Protein AF-A0A0L7KF81-F1 (afdb_monomer_lite)

Structure (mmCIF, N/CA/C/O backbone):
data_AF-A0A0L7KF81-F1
#
_entry.id   AF-A0A0L7KF81-F1
#
loop_
_atom_site.group_PDB
_atom_site.id
_atom_site.type_symbol
_atom_site.label_atom_id
_atom_site.label_alt_id
_atom_site.label_comp_i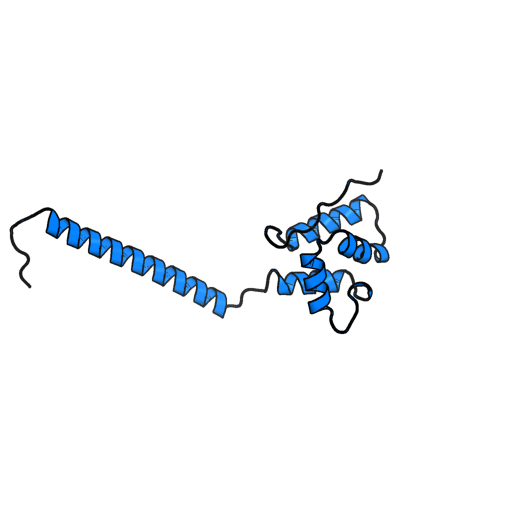d
_atom_site.label_asym_id
_atom_site.label_entity_id
_atom_site.label_seq_id
_atom_site.pdbx_PDB_ins_code
_atom_site.Cartn_x
_atom_site.Cartn_y
_atom_site.Cartn_z
_atom_site.occupancy
_atom_site.B_iso_or_equiv
_atom_site.auth_seq_id
_atom_site.auth_comp_id
_atom_site.auth_asym_id
_atom_site.auth_atom_id
_atom_site.pdbx_PDB_model_num
ATOM 1 N N . MET A 1 1 ? -4.323 20.097 15.810 1.00 47.53 1 MET A N 1
ATOM 2 C CA . MET A 1 1 ? -4.537 20.392 14.378 1.00 47.53 1 MET A CA 1
ATOM 3 C C . MET A 1 1 ? -4.408 19.077 13.635 1.00 47.53 1 MET A C 1
ATOM 5 O O . MET A 1 1 ? -3.380 18.439 13.811 1.00 47.53 1 MET A O 1
ATOM 9 N N . SER A 1 2 ? -5.435 18.628 12.911 1.00 61.12 2 SER A N 1
ATOM 10 C CA . SER A 1 2 ? -5.321 17.435 12.063 1.00 61.12 2 SER A CA 1
ATOM 11 C C . SER A 1 2 ? -4.608 17.804 10.763 1.00 61.12 2 SER A C 1
ATOM 13 O O . SER A 1 2 ? -4.910 18.819 10.132 1.00 61.12 2 SER A O 1
ATOM 15 N N . VAL A 1 3 ? -3.609 17.014 10.394 1.00 69.19 3 VAL A N 1
ATOM 16 C CA . VAL A 1 3 ? -2.753 17.244 9.233 1.00 69.19 3 VAL A CA 1
ATOM 17 C C . VAL A 1 3 ? -3.397 16.603 8.011 1.00 69.19 3 VAL A C 1
ATOM 19 O O . VAL A 1 3 ? -3.369 15.385 7.899 1.00 69.19 3 VAL A O 1
ATOM 22 N N . GLY A 1 4 ? -3.926 17.434 7.105 1.00 78.31 4 GLY A N 1
ATOM 23 C CA . GLY A 1 4 ? -4.172 17.154 5.679 1.00 78.31 4 GLY A CA 1
ATOM 24 C C . GLY A 1 4 ? -5.008 15.921 5.295 1.00 78.31 4 GLY A C 1
ATOM 25 O O . GLY A 1 4 ? -5.471 15.142 6.123 1.00 78.31 4 GLY A O 1
ATOM 26 N N . LYS A 1 5 ? -5.204 15.741 3.984 1.00 80.00 5 LYS A N 1
ATOM 27 C CA . LYS A 1 5 ? -5.700 14.490 3.388 1.00 80.00 5 LYS A CA 1
ATOM 28 C C . LYS A 1 5 ? -4.536 13.786 2.696 1.00 80.00 5 LYS A C 1
ATOM 30 O O . LYS A 1 5 ? -3.740 14.448 2.030 1.00 80.00 5 LYS A O 1
ATOM 35 N N . ILE A 1 6 ? -4.439 12.468 2.850 1.00 86.75 6 ILE A N 1
ATOM 36 C CA . ILE A 1 6 ? -3.510 11.657 2.061 1.00 86.75 6 ILE A CA 1
ATOM 37 C C . ILE A 1 6 ? -4.103 11.440 0.662 1.00 86.75 6 ILE A C 1
ATOM 39 O O . ILE A 1 6 ? -5.317 11.302 0.520 1.00 86.75 6 ILE A O 1
ATOM 43 N N . LYS A 1 7 ? -3.261 11.470 -0.376 1.00 87.31 7 LYS A N 1
ATOM 44 C CA . LYS A 1 7 ? -3.685 11.140 -1.745 1.00 87.31 7 LYS A CA 1
ATOM 45 C C . LYS A 1 7 ? -3.944 9.636 -1.832 1.00 87.31 7 LYS A C 1
ATOM 47 O O . LYS A 1 7 ? -3.201 8.873 -1.223 1.00 87.31 7 LYS A O 1
ATOM 52 N N . GLU A 1 8 ? -4.940 9.233 -2.609 1.00 89.75 8 GLU A N 1
ATOM 53 C CA . GLU A 1 8 ? -5.198 7.823 -2.896 1.00 89.75 8 GLU A CA 1
ATOM 54 C C . GLU A 1 8 ? -4.008 7.152 -3.597 1.00 89.75 8 GLU A C 1
ATOM 56 O O . GLU A 1 8 ? -3.248 7.799 -4.332 1.00 89.75 8 GLU A O 1
ATOM 61 N N . PHE A 1 9 ? -3.817 5.857 -3.329 1.00 88.81 9 PHE A N 1
ATOM 62 C CA . PHE A 1 9 ? -2.806 5.061 -4.022 1.00 88.81 9 PHE A CA 1
ATOM 63 C C . PHE A 1 9 ? -3.279 4.690 -5.428 1.00 88.81 9 PHE A C 1
ATOM 65 O O . PHE A 1 9 ? -4.363 4.139 -5.595 1.00 88.81 9 PHE A O 1
ATOM 72 N N . ASP A 1 10 ? -2.422 4.948 -6.413 1.00 86.19 10 ASP A N 1
ATOM 73 C CA . ASP A 1 10 ? -2.629 4.581 -7.810 1.00 86.19 10 ASP A CA 1
ATOM 74 C C . ASP A 1 10 ? -1.685 3.428 -8.174 1.00 86.19 10 ASP A C 1
ATOM 76 O O . ASP A 1 10 ? -0.470 3.558 -8.026 1.00 86.19 10 ASP A O 1
ATOM 80 N N . MET A 1 11 ? -2.232 2.307 -8.652 1.00 83.94 11 MET A N 1
ATOM 81 C CA . MET A 1 11 ? -1.440 1.131 -9.034 1.00 83.94 11 MET A CA 1
ATOM 82 C C . MET A 1 11 ? -0.614 1.333 -10.311 1.00 83.94 11 MET A C 1
ATOM 84 O O . MET A 1 11 ? 0.344 0.596 -10.531 1.00 83.94 11 MET A O 1
ATOM 88 N N . SER A 1 12 ? -0.975 2.293 -11.167 1.00 81.31 12 SER A N 1
ATOM 89 C CA . SER A 1 12 ? -0.320 2.495 -12.466 1.00 81.31 12 SER A CA 1
ATOM 90 C C . SER A 1 12 ? 1.003 3.263 -12.360 1.00 81.31 12 SER A C 1
ATOM 92 O O . SER A 1 12 ? 1.964 2.956 -13.065 1.00 81.31 12 SER A O 1
ATOM 94 N N . GLU A 1 13 ? 1.073 4.224 -11.440 1.00 74.00 13 GLU A N 1
ATOM 95 C CA . GLU A 1 13 ? 2.223 5.119 -11.255 1.00 74.00 13 GLU A CA 1
ATOM 96 C C . GLU A 1 13 ? 2.874 4.976 -9.868 1.00 74.00 13 GLU A C 1
ATOM 98 O O . GLU A 1 13 ? 3.990 5.451 -9.630 1.00 74.00 13 GLU A O 1
ATOM 103 N N . GLY A 1 14 ? 2.170 4.365 -8.915 1.00 74.75 14 GLY A N 1
ATOM 104 C CA . GLY A 1 14 ? 2.502 4.426 -7.501 1.00 74.75 14 GLY A CA 1
ATOM 105 C C . GLY A 1 14 ? 3.592 3.452 -7.067 1.00 74.75 14 GLY A C 1
ATOM 106 O O . GLY A 1 14 ? 3.484 2.239 -7.211 1.00 74.75 14 GLY A O 1
ATOM 107 N N . ASN A 1 15 ? 4.615 3.984 -6.397 1.00 87.50 15 ASN A N 1
ATOM 108 C CA . ASN A 1 15 ? 5.546 3.185 -5.607 1.00 87.50 15 ASN A CA 1
ATOM 109 C C . ASN A 1 15 ? 4.931 2.879 -4.230 1.00 87.50 15 ASN A C 1
ATOM 111 O O . ASN A 1 15 ? 4.753 3.788 -3.413 1.00 87.50 15 ASN A O 1
ATOM 115 N N . TRP A 1 16 ? 4.637 1.602 -3.968 1.00 90.25 16 TRP A N 1
ATOM 116 C CA . TRP A 1 16 ? 4.010 1.159 -2.717 1.00 90.25 16 TRP A CA 1
ATOM 117 C C . TRP A 1 16 ? 4.839 1.486 -1.469 1.00 90.25 16 TRP A C 1
ATOM 119 O O . TRP A 1 16 ? 4.280 1.940 -0.474 1.00 90.25 16 TRP A O 1
ATOM 129 N N . ARG A 1 17 ? 6.173 1.351 -1.523 1.00 89.94 17 ARG A N 1
ATOM 130 C CA . ARG A 1 17 ? 7.049 1.696 -0.385 1.00 89.94 17 ARG A CA 1
ATOM 131 C C . ARG A 1 17 ? 6.936 3.174 -0.030 1.00 89.94 17 ARG A C 1
ATOM 133 O O . ARG A 1 17 ? 6.658 3.518 1.111 1.00 89.94 17 ARG A O 1
ATOM 140 N N . ALA A 1 18 ? 7.050 4.041 -1.035 1.00 90.19 18 ALA A N 1
ATOM 141 C CA . ALA A 1 18 ? 6.935 5.485 -0.835 1.00 90.19 18 ALA A CA 1
ATOM 142 C C . ALA A 1 18 ? 5.529 5.904 -0.367 1.00 90.19 18 ALA A C 1
ATOM 144 O O . ALA A 1 18 ? 5.359 6.922 0.306 1.00 90.19 18 ALA A O 1
ATOM 145 N N . TYR A 1 19 ? 4.493 5.153 -0.745 1.00 91.88 19 TYR A N 1
ATOM 146 C CA . TYR A 1 19 ? 3.145 5.356 -0.227 1.00 91.88 19 TYR A CA 1
ATOM 147 C C . TYR A 1 19 ? 3.036 4.961 1.252 1.00 91.88 19 TYR A C 1
ATOM 149 O O . TYR A 1 19 ? 2.542 5.765 2.044 1.00 91.88 19 TYR A O 1
ATOM 157 N N . GLY A 1 20 ? 3.579 3.800 1.627 1.00 91.69 20 GLY A N 1
ATOM 158 C CA . GLY A 1 20 ? 3.679 3.344 3.015 1.00 91.69 20 GLY A CA 1
ATOM 159 C C . GLY A 1 20 ? 4.382 4.350 3.922 1.00 91.69 20 GLY A C 1
ATOM 160 O O . GLY A 1 20 ? 3.811 4.762 4.929 1.00 91.69 20 GLY A O 1
ATOM 161 N N . ASP A 1 21 ? 5.554 4.843 3.514 1.00 91.75 21 ASP A N 1
ATOM 162 C CA . ASP A 1 21 ? 6.324 5.831 4.284 1.00 91.75 21 ASP A CA 1
ATOM 163 C C . ASP A 1 21 ? 5.520 7.118 4.537 1.00 91.75 21 ASP A C 1
ATOM 165 O O . ASP A 1 21 ? 5.496 7.662 5.645 1.00 91.75 21 ASP A O 1
ATOM 169 N N . ARG A 1 22 ? 4.806 7.609 3.513 1.00 91.81 22 ARG A N 1
ATOM 170 C CA . ARG A 1 22 ? 3.928 8.783 3.651 1.00 91.81 22 ARG A CA 1
ATOM 171 C C . ARG A 1 22 ? 2.770 8.515 4.604 1.00 91.81 22 ARG A C 1
ATOM 173 O O . ARG A 1 22 ? 2.406 9.406 5.374 1.00 91.81 22 ARG A O 1
ATOM 180 N N . MET A 1 23 ? 2.201 7.315 4.565 1.00 91.44 23 MET A N 1
ATOM 181 C CA . MET A 1 23 ? 1.106 6.935 5.448 1.00 91.44 23 MET A CA 1
ATOM 182 C C . MET A 1 23 ? 1.568 6.804 6.905 1.00 91.44 23 MET A C 1
ATOM 184 O O . MET A 1 23 ? 0.886 7.283 7.810 1.00 91.44 23 MET A O 1
ATOM 188 N N . GLU A 1 24 ? 2.767 6.281 7.152 1.00 92.44 24 GLU A N 1
ATOM 189 C CA . GLU A 1 24 ? 3.345 6.265 8.498 1.00 92.44 24 GLU A CA 1
ATOM 190 C C . GLU A 1 24 ? 3.542 7.670 9.066 1.00 92.44 24 GLU A C 1
ATOM 192 O O . GLU A 1 24 ? 3.214 7.927 10.228 1.00 92.44 24 GLU A O 1
ATOM 197 N N . MET A 1 25 ? 4.055 8.598 8.254 1.00 91.69 25 MET A N 1
ATOM 198 C CA . MET A 1 25 ? 4.196 9.995 8.672 1.00 91.69 25 MET A CA 1
ATOM 199 C C . MET A 1 25 ? 2.836 10.634 8.948 1.00 91.69 25 MET A C 1
ATOM 201 O O . MET A 1 25 ? 2.700 11.389 9.911 1.00 91.69 25 MET A O 1
ATOM 205 N N . TYR A 1 26 ? 1.815 10.285 8.163 1.00 91.75 26 TYR A N 1
ATOM 206 C CA . TYR A 1 26 ? 0.442 10.721 8.397 1.00 91.75 26 TYR A CA 1
ATOM 207 C C . TYR A 1 26 ? -0.104 10.215 9.739 1.00 91.75 26 TYR A C 1
ATOM 209 O O . TYR A 1 26 ? -0.683 10.995 10.500 1.00 91.75 26 TYR A O 1
ATOM 217 N N . PHE A 1 27 ? 0.115 8.940 10.071 1.00 92.00 27 PHE A N 1
ATOM 218 C CA . PHE A 1 27 ? -0.303 8.372 11.355 1.00 92.00 27 PHE A CA 1
ATOM 219 C C . PHE A 1 27 ? 0.420 9.015 12.537 1.00 92.00 27 PHE A C 1
ATOM 221 O O . PHE A 1 27 ? -0.224 9.343 13.536 1.00 92.00 27 PHE A O 1
ATOM 228 N N . LYS A 1 28 ? 1.730 9.254 12.406 1.00 91.19 28 LYS A N 1
ATOM 229 C CA . LYS A 1 28 ? 2.541 9.939 13.424 1.00 91.19 28 LYS A CA 1
ATOM 230 C C . LYS A 1 28 ? 2.066 11.375 13.643 1.00 91.19 28 LYS A C 1
ATOM 232 O O . LYS A 1 28 ? 1.863 11.782 14.783 1.00 91.19 28 LYS A O 1
ATOM 237 N N . ALA A 1 29 ? 1.834 12.123 12.566 1.00 91.19 29 ALA A N 1
ATOM 238 C CA . ALA A 1 29 ? 1.400 13.516 12.631 1.00 91.19 29 ALA A CA 1
ATOM 239 C C . ALA A 1 29 ? 0.002 13.686 13.249 1.00 91.19 29 ALA A C 1
ATOM 241 O O . ALA A 1 29 ? -0.262 14.683 13.917 1.00 91.19 29 ALA A O 1
ATOM 242 N N . ASN A 1 30 ? -0.884 12.709 13.042 1.00 90.62 30 ASN A N 1
ATOM 243 C CA . ASN A 1 30 ? -2.261 12.737 13.534 1.00 90.62 30 ASN A CA 1
ATOM 244 C C . ASN A 1 30 ? -2.480 11.945 14.836 1.00 90.62 30 ASN A C 1
ATOM 246 O O . ASN A 1 30 ? -3.620 11.846 15.284 1.00 90.62 30 ASN A O 1
ATOM 250 N N . ALA A 1 31 ? -1.420 11.393 15.444 1.00 91.19 31 ALA A N 1
ATOM 251 C CA . ALA A 1 31 ? -1.491 10.552 16.646 1.00 91.19 31 ALA A CA 1
ATOM 252 C C . ALA A 1 31 ? -2.554 9.435 16.538 1.00 91.19 31 ALA A C 1
ATOM 254 O O . ALA A 1 31 ? -3.345 9.194 17.454 1.00 91.19 31 ALA A O 1
ATOM 255 N N . VAL A 1 32 ? -2.596 8.777 15.378 1.00 90.06 32 VAL A N 1
ATOM 256 C CA . VAL A 1 32 ? -3.580 7.735 15.068 1.00 90.06 32 VAL A CA 1
ATOM 257 C C . VAL A 1 32 ? -3.280 6.477 15.883 1.00 90.06 32 VAL A C 1
ATOM 259 O O . VAL A 1 32 ? -2.146 6.001 15.910 1.00 90.06 32 VAL A O 1
ATOM 262 N N . LYS A 1 33 ? -4.310 5.926 16.534 1.00 92.06 33 LYS A N 1
ATOM 263 C CA . LYS A 1 33 ? -4.223 4.651 17.260 1.00 92.06 33 LYS A CA 1
ATOM 264 C C . LYS A 1 33 ? -3.978 3.489 16.295 1.00 92.06 33 LYS A C 1
ATOM 266 O O . LYS A 1 33 ? -4.503 3.501 15.187 1.00 92.06 33 LYS A O 1
ATOM 271 N N . GLU A 1 34 ? -3.271 2.458 16.751 1.00 89.12 34 GLU A N 1
ATOM 272 C CA . GLU A 1 34 ? -2.920 1.284 15.935 1.00 89.12 34 GLU A CA 1
ATOM 273 C C . GLU A 1 34 ? -4.140 0.634 15.262 1.00 89.12 34 GLU A C 1
ATOM 275 O O . GLU A 1 34 ? -4.142 0.389 14.060 1.00 89.12 34 GLU A O 1
ATOM 280 N N . GLU A 1 35 ? -5.227 0.480 16.019 1.00 90.44 35 GLU A N 1
ATOM 281 C CA . GLU A 1 35 ? -6.500 -0.105 15.571 1.00 90.44 35 GLU A CA 1
ATOM 282 C C . GLU A 1 35 ? -7.143 0.643 14.392 1.00 90.44 35 GLU A C 1
ATOM 284 O O . GLU A 1 35 ? -7.914 0.069 13.626 1.00 90.44 35 GLU A O 1
ATOM 289 N N . LEU A 1 36 ? -6.836 1.935 14.236 1.00 91.44 36 LEU A N 1
ATOM 290 C CA . LEU A 1 36 ? -7.402 2.782 13.188 1.00 91.44 36 LEU A CA 1
ATOM 291 C C . LEU A 1 36 ? -6.534 2.826 11.929 1.00 91.44 36 LEU A C 1
ATOM 293 O O . LEU A 1 36 ? -7.022 3.259 10.884 1.00 91.44 36 LEU A O 1
ATOM 297 N N . LYS A 1 37 ? -5.281 2.357 11.982 1.00 92.38 37 LYS A N 1
ATOM 298 C CA . LYS A 1 37 ? -4.373 2.411 10.828 1.00 92.38 37 LYS A CA 1
ATOM 299 C C . LYS A 1 37 ? -4.881 1.587 9.651 1.00 92.38 37 LYS A C 1
ATOM 301 O O . LYS A 1 37 ? -4.912 2.091 8.534 1.00 92.38 37 LYS A O 1
ATOM 306 N N . LEU A 1 38 ? -5.326 0.353 9.898 1.00 92.56 38 LEU A N 1
ATOM 307 C CA . LEU A 1 38 ? -5.854 -0.523 8.848 1.00 92.56 38 LEU A CA 1
ATOM 308 C C . LEU A 1 38 ? -7.132 0.045 8.198 1.00 92.56 38 LEU A C 1
ATOM 310 O O . LEU A 1 38 ? -7.159 0.142 6.972 1.00 92.56 38 LEU A O 1
ATOM 314 N N . PRO A 1 39 ? -8.168 0.471 8.951 1.00 92.69 39 PRO A N 1
ATOM 315 C CA . PRO A 1 39 ? -9.326 1.140 8.362 1.00 92.69 39 PRO A CA 1
ATOM 316 C C . PRO A 1 39 ? -8.961 2.365 7.519 1.00 92.69 39 PRO A C 1
ATOM 318 O O . PRO A 1 39 ? -9.521 2.548 6.442 1.00 92.69 39 PRO A O 1
ATOM 321 N N . ILE A 1 40 ? -8.010 3.188 7.975 1.00 91.44 40 ILE A N 1
ATOM 322 C CA . ILE A 1 40 ? -7.565 4.373 7.229 1.00 91.44 40 ILE A CA 1
ATOM 323 C C . ILE A 1 40 ? -6.812 3.968 5.958 1.00 91.44 40 ILE A C 1
ATOM 325 O O . ILE A 1 40 ? -7.035 4.573 4.912 1.00 91.44 40 ILE A O 1
ATOM 329 N N . LEU A 1 41 ? -5.974 2.931 6.012 1.00 92.19 41 LEU A N 1
ATOM 330 C CA . LEU A 1 41 ? -5.300 2.375 4.837 1.00 92.19 41 LEU A CA 1
ATOM 331 C C . LEU A 1 41 ? -6.327 1.888 3.805 1.00 92.19 41 LEU A C 1
ATOM 333 O O . LEU A 1 41 ? -6.247 2.279 2.647 1.00 92.19 41 LEU A O 1
ATOM 337 N N . ILE A 1 42 ? -7.330 1.115 4.230 1.00 91.81 42 ILE A N 1
ATOM 338 C CA . ILE A 1 42 ? -8.396 0.612 3.347 1.00 91.81 42 ILE A CA 1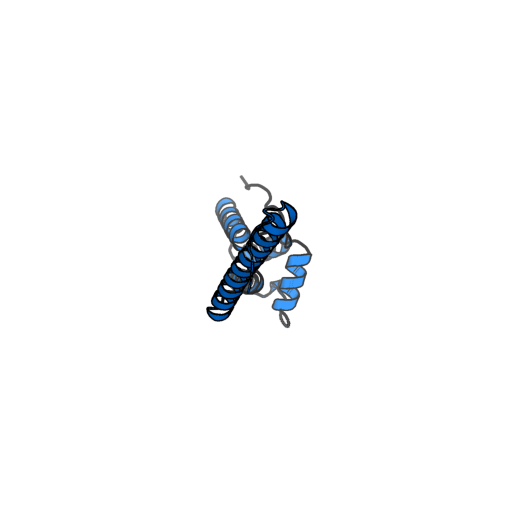
ATOM 339 C C . ILE A 1 42 ? -9.239 1.758 2.766 1.00 91.81 42 ILE A C 1
ATOM 341 O O . ILE A 1 42 ? -9.624 1.710 1.606 1.00 91.81 42 ILE A O 1
ATOM 345 N N . ALA A 1 43 ? -9.509 2.806 3.544 1.00 90.06 43 ALA A N 1
ATOM 346 C CA . ALA A 1 43 ? -10.261 3.966 3.066 1.00 90.06 43 ALA A CA 1
ATOM 347 C C . ALA A 1 43 ? -9.458 4.880 2.127 1.00 90.06 43 ALA A C 1
ATOM 349 O O . ALA A 1 43 ? -10.048 5.685 1.414 1.00 90.06 43 ALA A O 1
ATOM 350 N N . SER A 1 44 ? -8.126 4.814 2.173 1.00 89.62 44 SER A N 1
ATOM 351 C CA . SER A 1 44 ? -7.242 5.663 1.366 1.00 89.62 44 SER A CA 1
ATOM 352 C C . SER A 1 44 ? -6.586 4.932 0.196 1.00 89.62 44 SER A C 1
ATOM 354 O O . SER A 1 44 ? -5.954 5.577 -0.641 1.00 89.62 44 SER A O 1
ATOM 356 N N . MET A 1 45 ? -6.729 3.611 0.099 1.00 87.75 45 MET A N 1
ATOM 357 C CA . MET A 1 45 ? -6.371 2.870 -1.109 1.00 87.75 45 MET A CA 1
ATOM 358 C C . MET A 1 45 ? -7.451 3.047 -2.177 1.00 87.75 45 MET A C 1
ATOM 360 O O . MET A 1 45 ? -8.638 3.017 -1.871 1.00 87.75 45 MET A O 1
ATOM 364 N N . GLY A 1 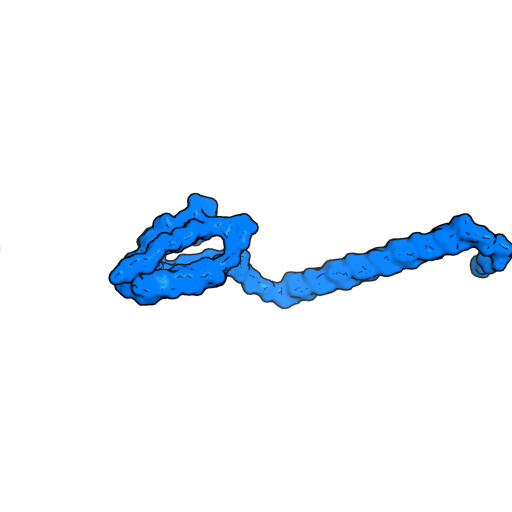46 ? -7.033 3.241 -3.430 1.00 88.88 46 GLY A N 1
ATOM 365 C CA . GLY A 1 46 ? -7.963 3.277 -4.556 1.00 88.88 46 GLY A CA 1
ATOM 366 C C . GLY A 1 46 ? -8.567 1.900 -4.848 1.00 88.88 46 GLY A C 1
ATOM 367 O O . GLY A 1 46 ? -8.008 0.873 -4.448 1.00 88.88 46 GLY A O 1
ATOM 368 N N . ASP A 1 47 ? -9.668 1.882 -5.601 1.00 90.44 47 ASP A N 1
ATOM 369 C CA . ASP A 1 47 ? -10.460 0.678 -5.900 1.00 90.44 47 ASP A CA 1
ATOM 370 C C . ASP A 1 47 ? -9.604 -0.494 -6.402 1.00 90.44 47 ASP A C 1
ATOM 372 O O . ASP A 1 47 ? -9.673 -1.599 -5.870 1.00 90.44 47 ASP A O 1
ATOM 376 N N . ALA A 1 48 ? -8.711 -0.235 -7.360 1.00 91.00 48 ALA A N 1
ATOM 377 C CA . ALA A 1 48 ? -7.865 -1.266 -7.956 1.00 91.00 48 ALA A CA 1
ATOM 378 C C . ALA A 1 48 ? -6.911 -1.923 -6.933 1.00 91.00 48 ALA A C 1
ATOM 380 O O . ALA A 1 48 ? -6.649 -3.123 -6.988 1.00 91.00 48 ALA A O 1
ATOM 381 N N . ALA A 1 49 ? -6.396 -1.146 -5.976 1.00 91.00 49 ALA A N 1
ATOM 382 C CA . ALA A 1 49 ? -5.530 -1.669 -4.922 1.00 91.00 49 ALA A CA 1
ATOM 383 C C . ALA A 1 49 ? -6.323 -2.454 -3.867 1.00 91.00 49 ALA A C 1
ATOM 385 O O . ALA A 1 49 ? -5.812 -3.431 -3.317 1.00 91.00 49 ALA A O 1
ATOM 386 N N . TYR A 1 50 ? -7.571 -2.055 -3.609 1.00 92.38 50 TYR A N 1
ATOM 387 C CA . TYR A 1 50 ? -8.468 -2.794 -2.728 1.00 92.38 50 TYR A CA 1
ATOM 388 C C . TYR A 1 50 ? -8.886 -4.143 -3.325 1.00 92.38 50 TYR A C 1
ATOM 390 O O . TYR A 1 50 ? -8.873 -5.145 -2.609 1.00 92.38 50 TYR A O 1
ATOM 398 N N . GLU A 1 51 ? -9.202 -4.199 -4.623 1.00 92.56 51 GLU A N 1
ATOM 399 C CA . GLU A 1 51 ? -9.493 -5.457 -5.328 1.00 92.56 51 GLU A CA 1
ATOM 400 C C . GLU A 1 51 ? -8.318 -6.435 -5.216 1.00 92.56 51 GLU A C 1
ATOM 402 O O . GLU A 1 51 ? -8.496 -7.573 -4.779 1.00 92.56 51 GLU A O 1
ATOM 407 N N . LEU A 1 52 ? -7.098 -5.958 -5.479 1.00 92.50 52 LEU A N 1
ATOM 408 C CA . LEU A 1 52 ? -5.883 -6.758 -5.344 1.00 92.50 52 LEU A CA 1
ATOM 409 C C . LEU A 1 52 ? -5.677 -7.263 -3.910 1.00 92.50 52 LEU A C 1
ATOM 411 O O . LEU A 1 52 ? -5.355 -8.432 -3.698 1.00 92.50 52 LEU A O 1
ATOM 415 N N . LEU A 1 53 ? -5.898 -6.410 -2.908 1.00 92.94 53 LEU A N 1
ATOM 416 C CA . LEU A 1 53 ? -5.829 -6.826 -1.510 1.00 92.94 53 LEU A CA 1
ATOM 417 C C . LEU A 1 53 ? -6.894 -7.879 -1.173 1.00 92.94 53 LEU A C 1
ATOM 419 O O . LEU A 1 53 ? -6.606 -8.815 -0.430 1.00 92.94 53 LEU A O 1
ATOM 423 N N . SER A 1 54 ? -8.110 -7.738 -1.699 1.00 92.94 54 SER A N 1
ATOM 424 C CA . SER A 1 54 ? -9.197 -8.702 -1.507 1.00 92.94 54 SER A CA 1
ATOM 425 C C . SER A 1 54 ? -8.838 -10.073 -2.084 1.00 92.94 54 SER A C 1
ATOM 427 O O . SER A 1 54 ? -9.034 -11.090 -1.413 1.00 92.94 54 SER A O 1
ATOM 429 N N . ASP A 1 55 ? -8.244 -10.101 -3.276 1.00 93.44 55 ASP A N 1
ATOM 430 C CA . ASP A 1 55 ? -7.780 -11.332 -3.916 1.00 93.44 55 ASP A CA 1
ATOM 431 C C . ASP A 1 55 ? -6.653 -12.001 -3.118 1.00 93.44 55 ASP A C 1
ATOM 433 O O . ASP A 1 55 ? -6.677 -13.216 -2.905 1.00 93.44 55 ASP A O 1
ATOM 437 N N . LEU A 1 56 ? -5.700 -11.212 -2.608 1.00 91.06 56 LEU A N 1
ATOM 438 C CA . LEU A 1 56 ? -4.598 -11.708 -1.774 1.00 91.06 56 LEU A CA 1
ATOM 439 C C . LEU A 1 56 ? -5.051 -12.170 -0.379 1.00 91.06 56 LEU A C 1
ATOM 441 O O . LEU A 1 56 ? -4.463 -13.094 0.181 1.00 91.06 56 LEU A O 1
ATOM 445 N N . ALA A 1 57 ? -6.072 -11.534 0.199 1.00 91.69 57 ALA A N 1
ATOM 446 C CA . ALA A 1 57 ? -6.567 -11.832 1.544 1.00 91.69 57 ALA A CA 1
ATOM 447 C C . ALA A 1 57 ? -7.464 -13.082 1.607 1.00 91.69 57 ALA A C 1
ATOM 449 O O . ALA A 1 57 ? -7.686 -13.627 2.696 1.00 91.69 57 ALA A O 1
ATOM 450 N N . SER A 1 58 ? -7.985 -13.540 0.465 1.00 90.06 58 SER A N 1
ATOM 451 C CA . SER A 1 58 ? -8.885 -14.692 0.376 1.00 90.06 58 SER A CA 1
ATOM 452 C C . SER A 1 58 ? -8.279 -15.943 1.038 1.00 90.06 58 SER A C 1
ATOM 454 O O . SER A 1 58 ? -7.122 -16.278 0.772 1.00 90.06 58 SER A O 1
ATOM 456 N N . PRO A 1 59 ? -9.015 -16.659 1.921 1.00 87.50 59 PRO A N 1
ATOM 457 C CA . PRO A 1 59 ? -10.463 -16.596 2.185 1.00 87.50 59 PRO A CA 1
ATOM 458 C C . PRO A 1 59 ? -10.899 -15.627 3.307 1.00 87.50 59 PRO A C 1
ATOM 460 O O . PRO A 1 59 ? -12.070 -15.620 3.694 1.00 87.50 59 PRO A O 1
ATOM 463 N N . LYS A 1 60 ? -9.983 -14.852 3.896 1.00 89.50 60 LYS A N 1
ATOM 464 C CA . LYS A 1 60 ? -10.287 -13.918 4.994 1.00 89.50 60 LYS A CA 1
ATOM 465 C C . LYS A 1 60 ? -10.666 -12.538 4.448 1.00 89.50 60 LYS A C 1
ATOM 467 O O . LYS A 1 60 ? -10.296 -12.162 3.343 1.00 89.50 60 LYS A O 1
ATOM 472 N N . LYS A 1 61 ? -11.401 -11.752 5.244 1.00 89.19 61 LYS A N 1
ATOM 473 C CA . LYS A 1 61 ? -11.709 -10.358 4.889 1.00 89.19 61 LYS A CA 1
ATOM 474 C C . LYS A 1 61 ? -10.477 -9.467 5.107 1.00 89.19 61 LYS A C 1
ATOM 476 O O . LYS A 1 61 ? -9.870 -9.585 6.173 1.00 89.19 61 LYS A O 1
ATOM 481 N N . PRO A 1 62 ? -10.186 -8.508 4.206 1.00 86.94 62 PRO A N 1
ATOM 482 C CA . PRO A 1 62 ? -9.097 -7.542 4.381 1.00 86.94 62 PRO A CA 1
ATOM 483 C C . PRO A 1 62 ? -9.151 -6.785 5.715 1.00 86.94 62 PRO A C 1
ATOM 485 O O . PRO A 1 62 ? -8.128 -6.526 6.334 1.00 86.94 62 PRO A O 1
ATOM 488 N N . SER A 1 63 ? -10.360 -6.488 6.200 1.00 88.44 63 SER A N 1
ATOM 489 C CA . SER A 1 63 ? -10.597 -5.765 7.456 1.00 88.44 63 SER A CA 1
ATOM 490 C C . SER A 1 63 ? -10.256 -6.555 8.725 1.00 88.44 63 SER A C 1
ATOM 492 O O . SER A 1 63 ? -10.265 -5.979 9.805 1.00 88.44 63 SER A O 1
ATOM 494 N N . ALA A 1 64 ? -10.025 -7.866 8.61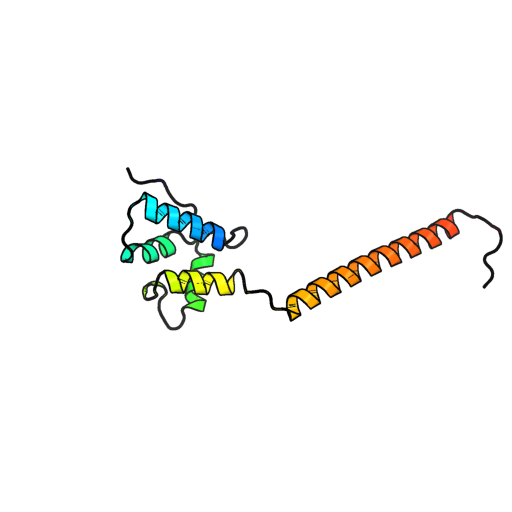9 1.00 89.44 64 ALA A N 1
ATOM 495 C CA . ALA A 1 64 ? -9.703 -8.738 9.751 1.00 89.44 64 ALA A CA 1
ATOM 496 C C . ALA A 1 64 ? -8.196 -9.034 9.871 1.00 89.44 64 ALA A C 1
ATOM 498 O O . ALA A 1 64 ? -7.798 -9.845 10.705 1.00 89.44 64 ALA A O 1
ATOM 499 N N . LEU A 1 65 ? -7.376 -8.440 9.002 1.00 89.75 65 LEU A N 1
ATOM 500 C CA . LEU A 1 65 ? -5.927 -8.617 8.975 1.00 89.75 65 LEU A CA 1
ATOM 501 C C . LEU A 1 65 ? -5.227 -7.538 9.805 1.00 89.75 65 LEU A C 1
ATOM 503 O O . LEU A 1 65 ? -5.812 -6.513 10.127 1.00 89.75 65 LEU A O 1
ATOM 507 N N . GLU A 1 66 ? -3.956 -7.751 10.127 1.00 92.12 66 GLU A N 1
ATOM 508 C CA . GLU A 1 66 ? -3.130 -6.720 10.754 1.00 92.12 66 GLU A CA 1
ATOM 509 C C . GLU A 1 66 ? -2.546 -5.771 9.703 1.00 92.12 66 GLU A C 1
ATOM 511 O O . GLU A 1 66 ? -2.244 -6.174 8.578 1.00 92.12 66 GLU A O 1
ATOM 516 N N . TYR A 1 67 ? -2.363 -4.502 10.079 1.00 91.69 67 TYR A N 1
ATOM 517 C CA . TYR A 1 67 ? -1.814 -3.472 9.192 1.00 91.69 67 TYR A CA 1
ATOM 518 C C . TYR A 1 67 ? -0.442 -3.866 8.620 1.00 91.69 67 TYR A C 1
ATOM 520 O O . TYR A 1 67 ? -0.229 -3.760 7.413 1.00 91.69 67 TYR A O 1
ATOM 528 N N . GLU A 1 68 ? 0.466 -4.362 9.467 1.00 91.69 68 GLU A N 1
ATOM 529 C CA . GLU A 1 68 ? 1.818 -4.755 9.049 1.00 91.69 68 GLU A CA 1
ATOM 530 C C . GLU A 1 68 ? 1.785 -5.891 8.023 1.00 91.69 68 GLU A C 1
ATOM 532 O O . GLU A 1 68 ? 2.446 -5.817 6.987 1.00 91.69 68 GLU A O 1
ATOM 537 N N . LEU A 1 69 ? 0.931 -6.891 8.255 1.00 92.00 69 LEU A N 1
ATOM 538 C CA . LEU A 1 69 ? 0.751 -8.016 7.344 1.00 92.00 69 LEU A CA 1
ATOM 539 C C . LEU A 1 69 ? 0.213 -7.559 5.982 1.00 92.00 69 LEU A C 1
ATOM 541 O O . LEU A 1 69 ? 0.678 -8.022 4.943 1.00 92.00 69 LEU A O 1
ATOM 545 N N . VAL A 1 70 ? -0.752 -6.634 5.965 1.00 92.50 70 VAL A N 1
ATOM 546 C CA . VAL A 1 70 ? -1.292 -6.064 4.719 1.00 92.50 70 VAL A CA 1
ATOM 547 C C . VAL A 1 70 ? -0.212 -5.306 3.950 1.00 92.50 70 VAL A C 1
ATOM 549 O O . VAL A 1 70 ? -0.077 -5.494 2.739 1.00 92.50 70 VAL A O 1
ATOM 552 N N . MET A 1 71 ? 0.585 -4.489 4.642 1.00 91.88 71 MET A N 1
ATOM 553 C CA . MET A 1 71 ? 1.695 -3.756 4.032 1.00 91.88 71 MET A CA 1
ATOM 554 C C . MET A 1 71 ? 2.726 -4.698 3.407 1.00 91.88 71 MET A C 1
ATOM 556 O O . MET A 1 71 ? 3.169 -4.447 2.282 1.00 91.88 71 MET A O 1
ATOM 560 N N . GLU A 1 72 ? 3.071 -5.788 4.096 1.00 91.50 72 GLU A N 1
ATOM 561 C CA . GLU A 1 72 ? 4.011 -6.799 3.611 1.00 91.50 72 GLU A CA 1
ATOM 562 C C . GLU A 1 72 ? 3.456 -7.590 2.417 1.00 91.50 72 GLU A C 1
ATOM 564 O O . GLU A 1 72 ? 4.155 -7.769 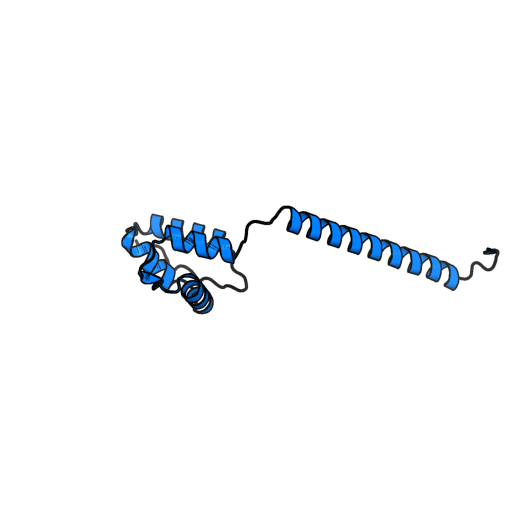1.418 1.00 91.50 72 GLU A O 1
ATOM 569 N N . MET A 1 73 ? 2.196 -8.032 2.472 1.00 91.12 73 MET A N 1
ATOM 570 C CA . MET A 1 73 ? 1.562 -8.762 1.366 1.00 91.12 73 MET A CA 1
ATOM 571 C C . MET A 1 73 ? 1.505 -7.924 0.090 1.00 91.12 73 MET A C 1
ATOM 573 O O . MET A 1 73 ? 1.897 -8.396 -0.979 1.00 91.12 73 MET A O 1
ATOM 577 N N . MET A 1 74 ? 1.081 -6.666 0.213 1.00 91.12 74 MET A N 1
ATOM 578 C CA . MET A 1 74 ? 1.058 -5.726 -0.906 1.00 91.12 74 MET A CA 1
ATOM 579 C C . MET A 1 74 ? 2.470 -5.467 -1.441 1.00 91.12 74 MET A C 1
ATOM 581 O O . MET A 1 74 ? 2.675 -5.462 -2.654 1.00 91.12 74 MET A O 1
ATOM 585 N N . LEU A 1 75 ? 3.467 -5.321 -0.560 1.00 90.25 75 LEU A N 1
ATOM 586 C CA . LEU A 1 75 ? 4.856 -5.121 -0.967 1.00 90.25 75 LEU A CA 1
ATOM 587 C C . LEU A 1 75 ? 5.406 -6.317 -1.752 1.00 90.25 75 LEU A C 1
ATOM 589 O O . LEU A 1 75 ? 6.030 -6.125 -2.790 1.00 90.25 75 LEU A O 1
ATOM 593 N N . ASN A 1 76 ? 5.158 -7.538 -1.281 1.00 89.19 76 ASN A N 1
ATOM 594 C CA . ASN A 1 76 ? 5.628 -8.758 -1.935 1.00 89.19 76 ASN A CA 1
ATOM 595 C C . ASN A 1 76 ? 5.012 -8.959 -3.324 1.00 89.19 76 ASN A C 1
ATOM 597 O O . ASN A 1 76 ? 5.652 -9.552 -4.194 1.00 89.19 76 ASN A O 1
ATOM 601 N N . HIS A 1 77 ? 3.787 -8.473 -3.534 1.00 89.88 77 HIS A N 1
ATOM 602 C CA . HIS A 1 77 ? 3.113 -8.563 -4.823 1.00 89.88 77 HIS A CA 1
ATOM 603 C C . HIS A 1 77 ? 3.535 -7.447 -5.790 1.00 89.88 77 HIS A C 1
ATOM 605 O O . HIS A 1 77 ? 3.817 -7.720 -6.956 1.00 89.88 77 HIS A O 1
ATOM 611 N N . LEU A 1 78 ? 3.598 -6.200 -5.313 1.00 87.44 78 LEU A N 1
ATOM 612 C CA . LEU A 1 78 ? 3.889 -5.025 -6.144 1.00 87.44 78 LEU A CA 1
ATOM 613 C C . LEU A 1 78 ? 5.386 -4.843 -6.428 1.00 87.44 78 LEU A C 1
ATOM 615 O O . LEU A 1 78 ? 5.754 -4.372 -7.502 1.00 87.44 78 LEU A O 1
ATOM 619 N N . ASP A 1 79 ? 6.255 -5.220 -5.490 1.00 83.81 79 ASP A N 1
ATOM 620 C CA . ASP A 1 79 ? 7.711 -5.175 -5.646 1.00 83.81 79 ASP A CA 1
ATOM 621 C C . ASP A 1 79 ? 8.338 -6.510 -5.205 1.00 83.81 79 ASP A C 1
ATOM 623 O O . ASP A 1 79 ? 8.982 -6.596 -4.149 1.00 83.81 79 ASP A O 1
ATOM 627 N N . PRO A 1 80 ? 8.132 -7.587 -5.993 1.00 83.00 80 PRO A N 1
ATOM 628 C CA . PRO A 1 80 ? 8.663 -8.895 -5.659 1.00 83.00 80 PRO A CA 1
ATOM 629 C C . PRO A 1 80 ? 10.188 -8.841 -5.641 1.00 83.00 80 PRO A C 1
ATOM 631 O O . PRO A 1 80 ? 10.830 -8.360 -6.581 1.00 83.00 80 PRO A O 1
ATOM 634 N N . LYS A 1 81 ? 10.786 -9.395 -4.582 1.00 78.19 81 LYS A N 1
ATOM 635 C CA . LYS A 1 81 ? 12.243 -9.453 -4.433 1.00 78.19 81 LYS A CA 1
ATOM 636 C C . LYS A 1 81 ? 12.870 -10.071 -5.693 1.00 78.19 81 LYS A C 1
ATOM 638 O O . LYS A 1 81 ? 12.538 -11.213 -6.035 1.00 78.19 81 LYS A O 1
ATOM 643 N N . PRO A 1 82 ? 13.780 -9.364 -6.389 1.00 70.62 82 PRO A N 1
ATOM 644 C CA . PRO A 1 82 ? 14.368 -9.884 -7.610 1.00 70.62 82 PRO A CA 1
ATOM 645 C C . PRO A 1 82 ? 15.161 -11.154 -7.294 1.00 70.62 82 PRO A C 1
ATOM 647 O O . PRO A 1 82 ? 16.001 -11.189 -6.394 1.00 70.62 82 PRO A O 1
ATOM 650 N N . SER A 1 83 ? 14.877 -12.231 -8.026 1.00 81.31 83 SER A N 1
ATOM 651 C CA . SER A 1 83 ? 15.671 -13.450 -7.920 1.00 81.31 83 SER A CA 1
ATOM 652 C C . SER A 1 83 ? 16.991 -13.274 -8.673 1.00 81.31 83 SER A C 1
ATOM 654 O O . SER A 1 83 ? 17.027 -12.669 -9.747 1.00 81.31 83 SER A O 1
ATOM 656 N N . LEU A 1 84 ? 18.077 -13.872 -8.168 1.00 83.38 84 LEU A N 1
ATOM 657 C CA . LEU A 1 84 ? 19.379 -13.872 -8.857 1.00 83.38 84 LEU A CA 1
ATOM 658 C C . LEU A 1 84 ? 19.262 -14.372 -10.305 1.00 83.38 84 LEU A C 1
ATOM 660 O O . LEU A 1 84 ? 19.974 -13.913 -11.197 1.00 83.38 84 LEU A O 1
ATOM 664 N N . LEU A 1 85 ? 18.357 -15.324 -10.554 1.00 81.62 85 LEU A N 1
ATOM 665 C CA . LEU A 1 85 ? 18.098 -15.844 -11.890 1.00 81.62 85 LEU A CA 1
ATOM 666 C C . LEU A 1 85 ? 17.412 -14.803 -12.788 1.00 81.62 85 LEU A C 1
ATOM 668 O O . LEU A 1 85 ? 17.815 -14.657 -13.945 1.00 81.62 85 LEU A O 1
ATOM 672 N N . ALA A 1 86 ? 16.432 -14.061 -12.262 1.00 80.94 86 ALA A N 1
ATOM 673 C CA . ALA A 1 86 ? 15.768 -12.975 -12.979 1.00 80.94 86 ALA A CA 1
ATOM 674 C C . ALA A 1 86 ? 16.743 -11.835 -13.305 1.00 80.94 86 ALA A C 1
ATOM 676 O O . ALA A 1 86 ? 16.751 -11.344 -14.434 1.00 80.94 86 ALA A O 1
ATOM 677 N N . GLU A 1 87 ? 17.626 -11.463 -12.377 1.00 84.25 87 GLU A N 1
ATOM 678 C CA . GLU A 1 87 ? 18.662 -10.451 -12.623 1.00 84.25 87 GLU A CA 1
ATOM 679 C C . GLU A 1 87 ? 19.672 -10.905 -13.676 1.00 84.25 87 GLU A C 1
ATOM 681 O O . GLU A 1 87 ? 19.935 -10.179 -14.637 1.00 84.25 87 GLU A O 1
ATOM 686 N N . ARG A 1 88 ? 20.180 -12.141 -13.573 1.00 88.12 88 ARG A N 1
ATOM 687 C CA . ARG A 1 88 ? 21.063 -12.729 -14.596 1.00 88.12 88 ARG A CA 1
ATOM 688 C C . ARG A 1 88 ? 20.393 -12.774 -15.964 1.00 88.12 88 ARG A C 1
ATOM 690 O O . ARG A 1 88 ? 21.047 -12.563 -16.984 1.00 88.12 88 ARG A O 1
ATOM 697 N N . TYR A 1 89 ? 19.100 -13.076 -16.011 1.00 87.06 89 TYR A N 1
ATOM 698 C CA . TYR A 1 89 ? 18.335 -13.067 -17.250 1.00 87.06 89 TYR A CA 1
ATOM 699 C C . TYR A 1 89 ? 18.212 -11.654 -17.836 1.00 87.06 89 TYR A C 1
ATOM 701 O O . TYR A 1 89 ? 18.554 -11.469 -19.005 1.00 87.06 89 TYR A O 1
ATOM 709 N N . ARG A 1 90 ? 17.834 -10.653 -17.026 1.00 85.81 90 ARG A N 1
ATOM 710 C CA . ARG A 1 90 ? 17.790 -9.234 -17.429 1.00 85.81 90 ARG A CA 1
ATOM 711 C C . ARG A 1 90 ? 19.148 -8.758 -17.950 1.00 85.81 90 ARG A C 1
ATOM 713 O O . ARG A 1 90 ? 19.219 -8.179 -19.031 1.00 85.81 90 ARG A O 1
ATOM 720 N N . PHE A 1 91 ? 20.232 -9.078 -17.241 1.00 88.69 91 PHE A N 1
ATOM 721 C CA . PHE A 1 91 ? 21.595 -8.753 -17.664 1.00 88.69 91 PHE A CA 1
ATOM 722 C C . PHE A 1 91 ? 21.942 -9.380 -19.021 1.00 88.69 91 PHE A C 1
ATOM 724 O O . PHE A 1 91 ? 22.430 -8.691 -19.918 1.00 88.69 91 PHE A O 1
ATOM 731 N N . ARG A 1 92 ? 21.637 -10.673 -19.216 1.00 89.19 92 ARG A N 1
ATOM 732 C CA . ARG A 1 92 ? 21.860 -11.356 -20.502 1.00 89.19 92 ARG A CA 1
ATOM 733 C C . ARG A 1 92 ? 21.067 -10.718 -21.637 1.00 89.19 92 ARG A C 1
ATOM 735 O O . ARG A 1 92 ? 21.636 -10.490 -22.698 1.00 89.19 92 ARG A O 1
ATOM 742 N N . GLN A 1 93 ? 19.794 -10.392 -21.423 1.00 89.25 93 GLN A N 1
ATOM 743 C CA . GLN A 1 93 ? 18.979 -9.723 -22.438 1.00 89.25 93 GLN A CA 1
ATOM 744 C C . GLN A 1 93 ? 19.558 -8.362 -22.842 1.00 89.25 93 GLN A C 1
ATOM 746 O O . GLN A 1 93 ? 19.632 -8.064 -24.036 1.00 89.25 93 GLN A O 1
ATOM 751 N N . LEU A 1 94 ? 19.998 -7.552 -21.872 1.00 87.62 94 LEU A N 1
ATOM 752 C CA . LEU A 1 94 ? 20.645 -6.264 -22.137 1.00 87.62 94 LEU A CA 1
ATOM 753 C C . LEU A 1 94 ? 21.931 -6.450 -22.949 1.00 87.62 94 LEU A C 1
ATOM 755 O O . LEU A 1 94 ? 22.099 -5.801 -23.981 1.00 87.62 94 LEU A O 1
ATOM 759 N N . ALA A 1 95 ? 22.787 -7.398 -22.559 1.00 88.88 95 ALA A N 1
ATOM 760 C CA . ALA A 1 95 ? 24.006 -7.716 -23.299 1.00 88.88 95 ALA A CA 1
ATOM 761 C C . ALA A 1 95 ? 23.712 -8.178 -24.741 1.00 88.88 95 ALA A C 1
ATOM 763 O O . ALA A 1 95 ? 24.405 -7.771 -25.673 1.00 88.88 95 ALA A O 1
ATOM 764 N N . THR A 1 96 ? 22.665 -8.983 -24.956 1.00 82.56 96 THR A N 1
ATOM 765 C CA . THR A 1 96 ? 22.238 -9.411 -26.299 1.00 82.56 96 THR A CA 1
ATOM 766 C C . THR A 1 96 ? 21.715 -8.246 -27.139 1.00 82.56 96 THR A C 1
ATOM 768 O O . THR A 1 96 ? 22.057 -8.159 -28.318 1.00 82.56 96 THR A O 1
ATOM 771 N N . ARG A 1 97 ? 20.921 -7.332 -26.561 1.00 85.56 97 ARG A N 1
ATOM 772 C CA . ARG A 1 97 ? 20.421 -6.136 -27.269 1.00 85.56 97 ARG A CA 1
ATOM 773 C C . ARG A 1 97 ? 21.566 -5.230 -27.705 1.00 85.56 97 ARG A C 1
ATOM 775 O O . ARG A 1 97 ? 21.580 -4.796 -28.851 1.00 85.56 97 ARG A O 1
ATOM 782 N N . ILE A 1 98 ? 22.539 -5.011 -26.824 1.00 83.62 98 ILE A N 1
ATOM 783 C CA . ILE A 1 98 ? 23.738 -4.221 -27.113 1.00 83.62 98 ILE A CA 1
ATOM 784 C C . ILE A 1 98 ? 24.545 -4.867 -28.250 1.00 83.62 98 ILE A C 1
ATOM 786 O O . ILE A 1 98 ? 24.869 -4.197 -29.226 1.00 83.62 98 ILE A O 1
ATOM 790 N N . LYS A 1 99 ? 24.798 -6.183 -28.186 1.00 84.88 99 LYS A N 1
ATOM 791 C CA . LYS A 1 99 ? 25.476 -6.916 -29.272 1.00 84.88 99 LYS A CA 1
ATOM 792 C C . LYS A 1 99 ? 24.745 -6.779 -30.606 1.00 84.88 99 LYS A C 1
ATOM 794 O O . LYS A 1 99 ? 25.385 -6.505 -31.613 1.00 84.88 99 LYS A O 1
ATOM 799 N N . ARG A 1 100 ? 23.415 -6.933 -30.610 1.00 83.31 100 ARG A N 1
ATOM 800 C CA . ARG A 1 100 ? 22.603 -6.761 -31.822 1.00 83.31 100 ARG A CA 1
ATOM 801 C C . ARG A 1 100 ? 22.726 -5.338 -32.368 1.00 83.31 100 ARG A C 1
ATOM 803 O O . ARG A 1 100 ? 22.95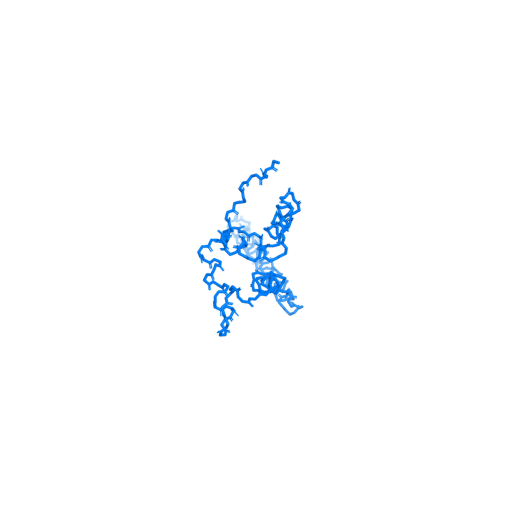5 -5.193 -33.556 1.00 83.31 100 ARG A O 1
ATOM 810 N N . ALA A 1 101 ? 22.668 -4.311 -31.520 1.00 84.00 101 ALA A N 1
ATOM 811 C CA . ALA A 1 101 ? 22.841 -2.923 -31.950 1.00 84.00 101 ALA A CA 1
ATOM 812 C C . ALA A 1 101 ? 24.212 -2.672 -32.605 1.00 84.00 101 ALA A C 1
ATOM 814 O O . ALA A 1 101 ? 24.275 -2.029 -33.648 1.00 84.00 101 ALA A O 1
ATOM 815 N N . TYR A 1 102 ? 25.299 -3.221 -32.051 1.00 81.62 102 TYR A N 1
ATOM 816 C CA . TYR A 1 102 ? 26.622 -3.125 -32.680 1.00 81.62 102 TYR A CA 1
ATOM 817 C C . TYR A 1 102 ? 26.714 -3.894 -33.997 1.00 81.62 102 TYR A C 1
ATOM 819 O O . TYR A 1 102 ? 27.346 -3.413 -34.930 1.00 81.62 102 TYR A O 1
ATOM 827 N N . GLN A 1 103 ? 26.082 -5.064 -34.092 1.00 79.38 103 GLN A N 1
ATOM 828 C CA . GLN A 1 103 ? 26.065 -5.855 -35.321 1.00 79.38 103 GLN A CA 1
ATOM 829 C C . GLN A 1 103 ? 25.273 -5.155 -36.437 1.00 79.38 103 GLN A C 1
ATOM 831 O O . GLN A 1 103 ? 25.731 -5.125 -37.573 1.00 79.38 103 GLN A O 1
ATOM 836 N N . GLU A 1 104 ? 24.130 -4.548 -36.106 1.00 81.00 104 GLU A N 1
ATOM 837 C CA . GLU A 1 104 ? 23.324 -3.727 -37.023 1.00 81.00 104 GLU A CA 1
ATOM 838 C C . GLU A 1 104 ? 24.098 -2.481 -37.476 1.00 81.00 104 GLU A C 1
ATOM 840 O O . GLU A 1 104 ? 24.169 -2.193 -38.668 1.00 81.00 104 GLU A O 1
ATOM 845 N N . LEU A 1 105 ? 24.755 -1.776 -36.545 1.00 79.62 105 LEU A N 1
ATOM 846 C CA . LEU A 1 105 ? 25.628 -0.643 -36.872 1.00 79.62 105 LEU A CA 1
ATOM 847 C C . LEU A 1 105 ? 26.793 -1.064 -37.769 1.00 79.62 105 LEU A C 1
ATOM 849 O O . LEU A 1 105 ? 27.102 -0.366 -38.728 1.00 79.62 105 LEU A O 1
ATOM 853 N N . PHE A 1 106 ? 27.424 -2.205 -37.490 1.00 81.25 106 PHE A N 1
ATOM 854 C CA . PHE A 1 106 ? 28.495 -2.747 -38.319 1.00 81.25 106 PHE A CA 1
ATOM 855 C C . PHE A 1 106 ? 27.991 -3.101 -39.722 1.00 81.25 106 PHE A C 1
ATOM 857 O O . PHE A 1 106 ? 28.636 -2.747 -40.703 1.00 81.25 106 PHE A O 1
ATOM 864 N N . PHE A 1 107 ? 26.820 -3.729 -39.837 1.00 74.69 107 PHE A N 1
ATOM 865 C CA . PHE A 1 107 ? 26.216 -4.060 -41.127 1.00 74.69 107 PHE A CA 1
ATOM 866 C C . PHE A 1 107 ? 25.862 -2.802 -41.931 1.00 74.69 107 PHE A C 1
ATOM 868 O O . PHE A 1 107 ? 26.167 -2.736 -43.117 1.00 74.69 107 PHE A O 1
ATOM 875 N N . LEU A 1 108 ? 25.298 -1.773 -41.290 1.00 73.88 108 LEU A N 1
ATOM 876 C CA . LEU A 1 108 ? 25.020 -0.477 -41.920 1.00 73.88 108 LEU A CA 1
ATOM 877 C C . LEU A 1 108 ? 26.295 0.253 -42.340 1.00 73.88 108 LEU A C 1
ATOM 879 O O . LEU A 1 108 ? 26.320 0.865 -43.402 1.00 73.88 108 LEU A O 1
ATOM 883 N N . LEU A 1 109 ? 27.356 0.177 -41.539 1.00 73.38 109 LEU A N 1
ATOM 884 C CA . LEU A 1 109 ? 28.642 0.782 -41.859 1.00 73.38 109 LEU A CA 1
ATOM 885 C C . LEU A 1 109 ? 29.271 0.069 -43.065 1.00 73.38 109 LEU A C 1
ATOM 887 O O . LEU A 1 109 ? 29.590 0.724 -44.050 1.00 73.38 109 LEU A O 1
ATOM 891 N N . VAL A 1 110 ? 29.342 -1.265 -43.057 1.00 72.06 110 VAL A N 1
ATOM 892 C CA . VAL A 1 110 ? 29.840 -2.070 -44.189 1.00 72.06 110 VAL A CA 1
ATOM 893 C C . VAL A 1 110 ? 28.992 -1.859 -45.452 1.00 72.06 110 VAL A C 1
ATOM 895 O O . VAL A 1 110 ? 29.543 -1.663 -46.533 1.00 72.06 110 VAL A O 1
ATOM 898 N N . CYS A 1 111 ? 27.663 -1.827 -45.331 1.00 60.09 111 CYS A N 1
ATOM 899 C CA . CYS A 1 111 ? 26.759 -1.581 -46.457 1.00 60.09 111 CYS A CA 1
ATOM 900 C C . CYS A 1 111 ? 26.864 -0.129 -46.971 1.00 60.09 111 CYS A C 1
ATOM 902 O O . CYS A 1 111 ? 26.849 0.103 -48.177 1.00 60.09 111 CYS A O 1
ATOM 904 N N . GLY A 1 112 ? 27.070 0.846 -46.080 1.00 57.44 112 GLY A N 1
ATOM 905 C CA . GLY A 1 112 ? 27.323 2.250 -46.416 1.00 57.44 112 GLY A CA 1
ATOM 906 C C . GLY A 1 112 ? 28.657 2.464 -47.136 1.00 57.44 112 GLY A C 1
ATOM 907 O O . GLY A 1 112 ? 28.696 3.167 -48.142 1.00 57.44 112 GLY A O 1
ATOM 908 N N . TYR A 1 113 ? 29.731 1.796 -46.705 1.00 56.53 113 TYR A N 1
ATOM 909 C CA . TYR A 1 113 ? 31.008 1.782 -47.434 1.00 56.53 113 TYR A CA 1
ATOM 910 C C . TYR A 1 113 ? 30.898 1.075 -48.797 1.00 56.53 113 TYR A C 1
ATOM 912 O O . TYR A 1 113 ? 31.606 1.445 -49.730 1.00 56.53 113 TYR A O 1
ATOM 920 N N . CYS A 1 114 ? 29.978 0.116 -48.946 1.00 49.09 114 CYS A N 1
ATOM 921 C CA . CYS A 1 114 ? 29.682 -0.528 -50.228 1.00 49.09 114 CYS A CA 1
ATOM 922 C C . CYS A 1 114 ? 28.852 0.369 -51.174 1.00 49.09 114 CYS A C 1
ATOM 924 O O . CYS A 1 114 ? 29.030 0.301 -52.387 1.00 49.09 114 CYS A O 1
ATOM 926 N N . LEU A 1 115 ? 27.978 1.232 -50.637 1.00 50.12 115 LEU A N 1
ATOM 927 C CA . LEU A 1 115 ? 27.149 2.180 -51.401 1.00 50.12 115 LEU A CA 1
ATOM 928 C C . LEU A 1 115 ? 27.890 3.467 -51.807 1.00 50.12 115 LEU A C 1
ATOM 930 O O . LEU A 1 115 ? 27.509 4.096 -52.790 1.00 50.12 115 LEU A O 1
ATOM 934 N N . ILE A 1 116 ? 28.945 3.857 -51.083 1.00 53.84 116 ILE A N 1
ATOM 935 C CA . ILE A 1 116 ? 29.740 5.072 -51.362 1.00 53.84 116 ILE A CA 1
ATOM 936 C C . ILE A 1 116 ? 30.822 4.835 -52.436 1.00 53.84 116 ILE A C 1
ATOM 938 O O . ILE A 1 116 ? 31.485 5.778 -52.854 1.00 53.84 116 ILE A O 1
ATOM 942 N N . GLY A 1 117 ? 30.967 3.613 -52.963 1.00 49.34 117 GLY A N 1
ATOM 943 C CA . GLY A 1 117 ? 31.771 3.383 -54.165 1.00 49.34 117 GLY A CA 1
ATOM 944 C C . GLY A 1 117 ? 33.235 3.801 -54.010 1.00 49.34 117 GLY A C 1
ATOM 945 O O . GLY A 1 117 ? 33.734 4.633 -54.759 1.00 49.34 117 GLY A O 1
ATOM 946 N N . LEU A 1 118 ? 33.961 3.174 -53.083 1.00 46.84 118 LEU A N 1
ATOM 947 C CA . LEU A 1 118 ? 35.383 2.932 -53.329 1.00 46.84 118 LEU A CA 1
ATOM 948 C C . LEU A 1 118 ? 35.474 1.684 -54.215 1.00 46.84 118 LEU A C 1
ATOM 950 O O . LEU A 1 118 ? 35.685 0.568 -53.743 1.00 46.84 118 LEU A O 1
ATOM 954 N N . GLU A 1 119 ? 35.243 1.879 -55.515 1.00 47.66 119 GLU A N 1
ATOM 955 C CA . GLU A 1 119 ? 35.579 0.902 -56.548 1.00 47.66 119 GLU A CA 1
ATOM 956 C C . GLU A 1 119 ? 37.081 0.609 -56.471 1.00 47.66 119 GLU A C 1
ATOM 958 O O . GLU A 1 119 ? 37.917 1.385 -56.931 1.00 47.66 119 GLU A O 1
ATOM 963 N N . GLY A 1 120 ? 37.449 -0.509 -55.849 1.00 50.12 120 GLY A N 1
ATOM 964 C CA . GLY A 1 120 ? 38.838 -0.945 -55.851 1.00 50.12 120 GLY A CA 1
ATOM 965 C C . GLY A 1 120 ? 39.201 -1.895 -54.725 1.00 50.12 120 GLY A C 1
ATOM 966 O O . GLY A 1 120 ? 39.907 -1.506 -53.804 1.00 50.12 120 GLY A O 1
ATOM 967 N N . LYS A 1 121 ? 38.842 -3.172 -54.911 1.00 46.66 121 LYS A N 1
ATOM 968 C CA . LYS A 1 121 ? 39.361 -4.364 -54.207 1.00 46.66 121 LYS A CA 1
ATOM 969 C C . LYS A 1 121 ? 38.696 -4.704 -52.863 1.00 46.66 121 LYS A C 1
ATOM 971 O O . LYS A 1 121 ? 39.285 -4.551 -51.801 1.00 46.66 121 LYS A O 1
ATOM 976 N N . CYS A 1 122 ? 37.528 -5.337 -52.936 1.00 36.81 122 CYS A N 1
ATOM 977 C CA . CYS A 1 122 ? 37.170 -6.411 -52.006 1.00 36.81 122 CYS A CA 1
ATOM 978 C C . CYS A 1 122 ? 37.044 -7.702 -52.824 1.00 36.81 122 CYS A C 1
ATOM 980 O O . CYS A 1 122 ? 36.029 -7.925 -53.473 1.00 36.81 122 CYS A O 1
ATOM 982 N N . ASN A 1 123 ? 38.110 -8.504 -52.845 1.00 38.00 123 ASN A N 1
ATOM 983 C CA . ASN A 1 123 ? 38.047 -9.917 -53.216 1.00 38.00 123 ASN A CA 1
ATOM 984 C C . ASN A 1 123 ? 38.098 -10.736 -51.923 1.00 38.00 123 ASN A C 1
ATOM 986 O O . ASN A 1 123 ? 38.770 -10.314 -50.981 1.00 38.00 123 ASN A O 1
ATOM 990 N N . LEU A 1 124 ? 37.356 -11.851 -51.938 1.00 38.81 124 LEU A N 1
ATOM 991 C CA . LEU A 1 124 ? 37.263 -12.904 -50.919 1.00 38.81 124 LEU A CA 1
ATOM 992 C C . LEU A 1 124 ? 38.561 -13.169 -50.143 1.00 38.81 124 LEU A C 1
ATOM 994 O O . LEU A 1 124 ? 39.626 -13.271 -50.795 1.00 38.81 124 LEU A O 1
#

Radius of gyration: 26.52 Å; chains: 1; bounding box: 51×37×74 Å

Sequence (124 aa):
MSVGKIKEFDMSEGNWRAYGDRMEMYFKANAVKEELKLPILIASMGDAAYELLSDLASPKKPSALEYELVMEMMLNHLDPKPSLLAERYRFRQLATRIKRAYQELFFLLVCGYCLIGLEGKCNL

pLDDT: mean 82.41, std 13.99, range [36.81, 93.44]

Organism: Operophtera brumata (NCBI:txid104452)

Foldseek 3Di:
DQDDDQAEADLVPDDLVVSVVVLVVNCVRRVPDQLCSQVSNCVRYDPVLNVVLCVQQPPDDSNVDGPVVSSVSSCCVSPPDQDPVNVVVVVVVVVVVVVVVVVVVVVCVVVVVVVVDPPDDDDD

Secondary structure (DSSP, 8-state):
-----PPPB-TTT--HHHHHHHHHHHHHHTT--HHHHHHHHHHHB-HHHHHHHHHHHTTS-GGGS-HHHHHHHHHHHHSPPPPHHHHHHHHHHHHHHHHHHHHHHHHHHHHHHHHTT--S----